Protein AF-A0A969HKG8-F1 (afdb_monomer)

Structure (mmCIF, N/CA/C/O backbone):
data_AF-A0A969HKG8-F1
#
_entry.id   AF-A0A969HKG8-F1
#
loop_
_atom_site.group_PDB
_atom_site.id
_atom_site.type_symbol
_atom_site.label_atom_id
_atom_site.label_alt_id
_atom_site.label_comp_id
_atom_site.label_asym_id
_atom_site.label_entity_id
_atom_site.label_seq_id
_atom_site.pdbx_PDB_ins_code
_atom_site.Cartn_x
_atom_site.Cartn_y
_atom_site.Cartn_z
_atom_site.occupancy
_atom_site.B_iso_or_equiv
_atom_site.auth_seq_id
_atom_site.auth_comp_id
_atom_site.auth_asym_id
_atom_site.auth_atom_id
_atom_site.pdbx_PDB_model_num
ATOM 1 N N . THR A 1 1 ? 25.830 -10.698 -2.661 1.00 59.75 1 THR A N 1
ATOM 2 C CA . THR A 1 1 ? 24.434 -10.418 -2.263 1.00 59.75 1 THR A CA 1
ATOM 3 C C . THR A 1 1 ? 23.959 -9.038 -2.717 1.00 59.75 1 THR A C 1
ATOM 5 O O . THR A 1 1 ? 22.857 -8.968 -3.231 1.00 59.75 1 THR A O 1
ATOM 8 N N . GLY A 1 2 ? 24.777 -7.972 -2.679 1.00 63.41 2 GLY A N 1
ATOM 9 C CA . GLY A 1 2 ? 24.371 -6.633 -3.165 1.00 63.41 2 GLY A CA 1
ATOM 10 C C . GLY A 1 2 ? 24.088 -6.492 -4.675 1.00 63.41 2 GLY A C 1
ATOM 11 O O . GLY A 1 2 ? 23.202 -5.740 -5.053 1.00 63.41 2 GLY A O 1
ATOM 12 N N . SER A 1 3 ? 24.770 -7.241 -5.553 1.00 77.75 3 SER A N 1
ATOM 13 C CA . SER A 1 3 ? 24.584 -7.105 -7.016 1.00 77.75 3 SER A CA 1
ATOM 14 C C . SER A 1 3 ? 23.225 -7.598 -7.528 1.00 77.75 3 SER A C 1
ATOM 16 O O . SER A 1 3 ? 22.723 -7.058 -8.505 1.00 77.75 3 SER A O 1
ATOM 18 N N . MET A 1 4 ? 22.645 -8.626 -6.899 1.00 79.81 4 MET A N 1
ATOM 19 C CA . MET A 1 4 ? 21.372 -9.218 -7.332 1.00 79.81 4 MET A CA 1
ATOM 20 C C . MET A 1 4 ? 20.185 -8.373 -6.864 1.00 79.81 4 MET A C 1
ATOM 22 O O . MET A 1 4 ? 19.323 -8.052 -7.670 1.00 79.81 4 MET A O 1
ATOM 26 N N . ALA A 1 5 ? 20.195 -7.937 -5.599 1.00 84.69 5 ALA A N 1
ATOM 27 C CA . ALA A 1 5 ? 19.186 -7.019 -5.071 1.00 84.69 5 ALA A CA 1
ATOM 28 C C . ALA A 1 5 ? 19.195 -5.673 -5.816 1.00 84.69 5 ALA A C 1
ATOM 30 O O . ALA A 1 5 ? 18.140 -5.163 -6.162 1.00 84.69 5 ALA A O 1
ATOM 31 N N . ASN A 1 6 ? 20.377 -5.137 -6.148 1.00 87.44 6 ASN A N 1
ATOM 32 C CA . ASN A 1 6 ? 20.474 -3.908 -6.939 1.00 87.44 6 ASN A CA 1
ATOM 33 C C . ASN A 1 6 ? 19.955 -4.079 -8.374 1.00 87.44 6 ASN A C 1
ATOM 35 O O . ASN A 1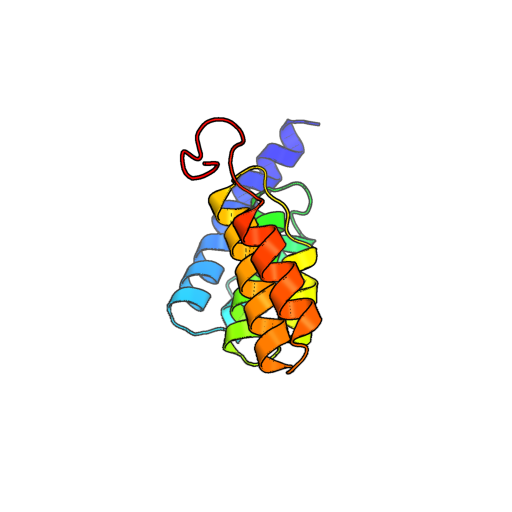 6 ? 19.405 -3.130 -8.927 1.00 87.44 6 ASN A O 1
ATOM 39 N N . ASN A 1 7 ? 20.129 -5.259 -8.985 1.00 92.19 7 ASN A N 1
ATOM 40 C CA . ASN A 1 7 ? 19.579 -5.502 -10.317 1.00 92.19 7 ASN A CA 1
ATOM 41 C C . ASN A 1 7 ? 18.051 -5.636 -10.280 1.00 92.19 7 ASN A C 1
ATOM 43 O O . ASN A 1 7 ? 17.383 -4.982 -11.074 1.00 92.19 7 ASN A O 1
ATOM 47 N N . GLN A 1 8 ? 17.515 -6.397 -9.316 1.00 94.56 8 GLN A N 1
ATOM 48 C CA . GLN A 1 8 ? 16.067 -6.482 -9.101 1.00 94.56 8 GLN A CA 1
ATOM 49 C C . GLN A 1 8 ? 15.463 -5.109 -8.809 1.00 94.56 8 GLN A C 1
ATOM 51 O O . GLN A 1 8 ? 14.435 -4.779 -9.374 1.00 94.56 8 GLN A O 1
ATOM 56 N N . GLU A 1 9 ? 16.107 -4.282 -7.982 1.00 95.81 9 GLU A N 1
ATOM 57 C CA . GLU A 1 9 ? 15.621 -2.930 -7.691 1.00 95.81 9 GLU A CA 1
ATOM 58 C C . GLU A 1 9 ? 15.473 -2.082 -8.953 1.00 95.81 9 GLU A C 1
ATOM 60 O O . GLU A 1 9 ? 14.446 -1.437 -9.140 1.00 95.81 9 GLU A O 1
ATOM 65 N N . ARG A 1 10 ? 16.485 -2.084 -9.826 1.00 95.38 10 ARG A N 1
ATOM 66 C CA . ARG A 1 10 ? 16.455 -1.302 -11.065 1.00 95.38 10 ARG A CA 1
ATOM 67 C C . ARG A 1 10 ? 15.337 -1.773 -11.996 1.00 95.38 10 ARG A C 1
ATOM 69 O O . ARG A 1 10 ? 14.559 -0.954 -12.470 1.00 95.38 10 ARG A O 1
ATOM 76 N N . GLU A 1 11 ? 15.255 -3.079 -12.238 1.00 96.19 11 GLU A N 1
ATOM 77 C CA . GLU A 1 11 ? 14.250 -3.668 -13.131 1.00 96.19 11 GLU A CA 1
ATOM 78 C C . GLU A 1 11 ? 12.830 -3.470 -12.584 1.00 96.19 11 GLU A C 1
ATOM 80 O O . GLU A 1 11 ? 11.940 -3.043 -13.316 1.00 96.19 11 GLU A O 1
ATOM 85 N N . ALA A 1 12 ? 12.636 -3.659 -11.279 1.00 96.94 12 ALA A N 1
ATOM 86 C CA . ALA A 1 12 ? 11.355 -3.442 -10.622 1.00 96.94 12 ALA A CA 1
ATOM 87 C C . ALA A 1 12 ? 10.908 -1.974 -10.670 1.00 96.94 12 ALA A C 1
ATOM 89 O O . ALA A 1 12 ? 9.730 -1.697 -10.877 1.00 96.94 12 ALA A O 1
ATOM 90 N N . GLN A 1 13 ? 11.827 -1.015 -10.505 1.00 95.31 13 GLN A N 1
ATOM 91 C CA . GLN A 1 13 ? 11.506 0.410 -10.637 1.00 95.31 13 GLN A CA 1
ATOM 92 C C . GLN A 1 13 ? 11.040 0.767 -12.055 1.00 95.31 13 GLN A C 1
ATOM 94 O O . GLN A 1 13 ? 10.085 1.530 -12.204 1.00 95.31 13 GLN A O 1
ATOM 99 N N . GLU A 1 14 ? 11.692 0.215 -13.083 1.00 95.88 14 GLU A N 1
ATOM 100 C CA . GLU A 1 14 ? 11.300 0.398 -14.487 1.00 95.88 14 GLU A CA 1
ATOM 101 C C . GLU A 1 14 ? 9.915 -0.223 -14.754 1.00 95.88 14 GLU A C 1
ATOM 103 O O . GLU A 1 14 ? 9.033 0.441 -15.305 1.00 95.88 14 GLU A O 1
ATOM 108 N N . ALA A 1 15 ? 9.691 -1.455 -14.285 1.00 96.75 15 ALA A N 1
ATOM 109 C CA . ALA A 1 15 ? 8.429 -2.185 -14.417 1.00 96.75 15 ALA A CA 1
ATOM 110 C C . ALA A 1 15 ? 7.253 -1.523 -13.676 1.00 96.75 15 ALA A C 1
ATOM 112 O O . ALA A 1 15 ? 6.111 -1.595 -14.122 1.00 96.75 15 ALA A O 1
ATOM 113 N N . MET A 1 16 ? 7.518 -0.839 -12.560 1.00 97.56 16 MET A N 1
ATOM 114 C CA . MET A 1 16 ? 6.487 -0.209 -11.730 1.00 97.56 16 MET A CA 1
ATOM 115 C C . MET A 1 16 ? 5.916 1.081 -12.329 1.00 97.56 16 MET A C 1
ATOM 117 O O . MET A 1 16 ? 4.815 1.494 -11.957 1.00 97.56 16 MET A O 1
ATOM 121 N N . PHE A 1 17 ? 6.616 1.726 -13.268 1.00 96.81 17 PHE A N 1
ATOM 122 C CA . PHE A 1 17 ? 6.170 2.997 -13.845 1.00 96.81 17 PHE A CA 1
ATOM 123 C C . PHE A 1 17 ? 4.799 2.899 -14.559 1.00 96.81 17 PHE A C 1
ATOM 125 O O . PHE A 1 17 ? 3.908 3.686 -14.217 1.00 96.81 17 PHE A O 1
ATOM 132 N N . PRO A 1 18 ? 4.557 1.934 -15.472 1.00 97.81 18 PRO A N 1
ATOM 133 C CA . PRO A 1 18 ? 3.232 1.711 -16.058 1.00 97.81 18 PRO A CA 1
ATOM 134 C C . PRO A 1 18 ? 2.140 1.406 -15.023 1.00 97.81 18 PRO A C 1
ATOM 136 O O . PRO A 1 18 ? 1.056 1.984 -15.095 1.00 97.81 18 PRO A O 1
ATOM 139 N N . ALA A 1 19 ? 2.424 0.561 -14.026 1.00 98.25 19 ALA A N 1
ATOM 140 C CA . ALA A 1 19 ? 1.454 0.198 -12.990 1.00 98.25 19 ALA A CA 1
ATOM 141 C C . ALA A 1 19 ? 1.014 1.417 -12.154 1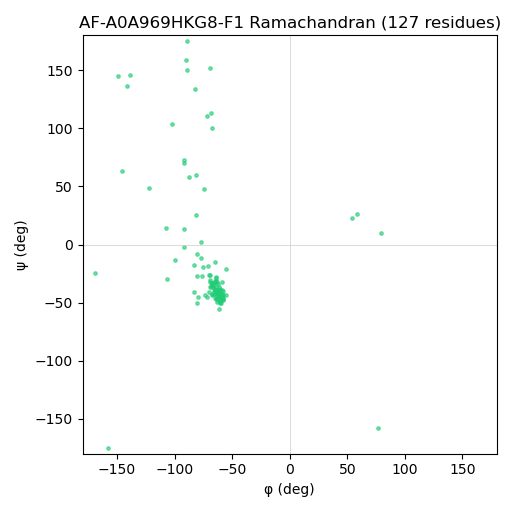.00 98.25 19 ALA A C 1
ATOM 143 O O . ALA A 1 19 ? -0.177 1.606 -11.884 1.00 98.25 19 ALA A O 1
ATOM 144 N N . VAL A 1 20 ? 1.951 2.310 -11.811 1.00 98.00 20 VAL A N 1
ATOM 145 C CA . VAL A 1 20 ? 1.640 3.585 -11.141 1.00 98.00 20 VAL A CA 1
ATOM 146 C C . VAL A 1 20 ? 0.797 4.492 -12.036 1.00 98.00 20 VAL A C 1
ATOM 148 O O . VAL A 1 20 ? -0.154 5.106 -11.549 1.00 98.00 20 VAL A O 1
ATOM 151 N N . TYR A 1 21 ? 1.085 4.554 -13.338 1.00 98.00 21 TYR A N 1
ATOM 152 C CA . TYR A 1 21 ? 0.271 5.320 -14.284 1.00 98.00 21 TYR A CA 1
ATOM 153 C C . TYR A 1 21 ? -1.162 4.770 -14.392 1.00 98.00 21 TYR A C 1
ATOM 155 O O . TYR A 1 21 ? -2.130 5.538 -14.370 1.00 98.00 21 TYR A O 1
ATOM 163 N N . TYR A 1 22 ? -1.329 3.445 -14.431 1.00 98.44 22 TYR A N 1
ATOM 164 C CA . TYR A 1 22 ? -2.650 2.816 -14.381 1.00 98.44 22 TYR A CA 1
ATOM 165 C C . TYR A 1 22 ? -3.399 3.158 -13.096 1.00 98.44 22 TYR A C 1
ATOM 167 O O . TYR A 1 22 ? -4.574 3.514 -13.153 1.00 98.44 22 TYR A O 1
ATOM 175 N N . LEU A 1 23 ? -2.723 3.142 -11.946 1.00 98.12 23 LEU A N 1
ATOM 176 C CA . LEU A 1 23 ? -3.340 3.520 -10.676 1.00 98.12 23 LEU A CA 1
ATOM 177 C C . LEU A 1 23 ? -3.801 4.986 -10.673 1.00 98.12 23 LEU A C 1
ATOM 179 O O . LEU A 1 23 ? -4.892 5.290 -10.197 1.00 98.12 23 LEU A O 1
ATOM 183 N N . GLN A 1 24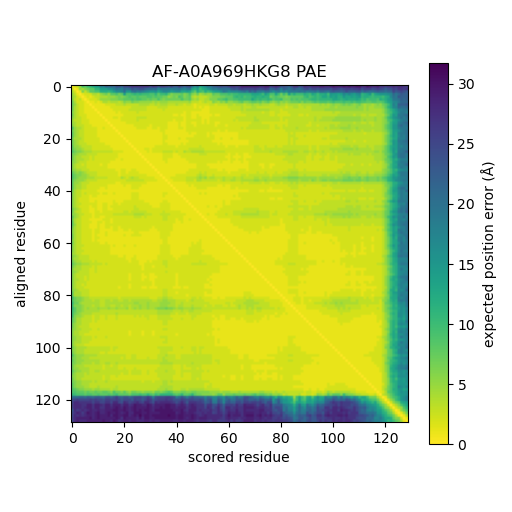 ? -2.979 5.893 -11.206 1.00 96.94 24 GLN A N 1
ATOM 184 C CA . GLN A 1 24 ? -3.273 7.330 -11.270 1.00 96.94 24 GLN A CA 1
ATOM 185 C C . GLN A 1 24 ? -4.392 7.680 -12.258 1.00 96.94 24 GLN A C 1
ATOM 187 O O . GLN A 1 24 ? -5.067 8.689 -12.076 1.00 96.94 24 GLN A O 1
ATOM 192 N N . SER A 1 25 ? -4.594 6.854 -13.284 1.00 97.50 25 SER A N 1
ATOM 193 C CA . SER A 1 25 ? -5.677 6.987 -14.267 1.00 97.50 25 SER A CA 1
ATOM 194 C C . SER A 1 25 ? -6.941 6.203 -13.886 1.00 97.50 25 SER A C 1
ATOM 196 O O . SER A 1 25 ? -7.810 6.000 -14.731 1.00 97.50 25 SER A O 1
ATOM 198 N N . ASP A 1 26 ? -7.034 5.736 -12.633 1.00 96.25 26 ASP A N 1
ATOM 199 C CA . ASP A 1 26 ? -8.106 4.879 -12.104 1.00 96.25 26 ASP A CA 1
ATOM 200 C C . ASP A 1 26 ? -8.340 3.582 -12.919 1.00 96.25 26 ASP A C 1
ATOM 202 O O . ASP A 1 26 ? -9.376 2.925 -12.810 1.00 96.25 26 ASP A O 1
ATOM 206 N N . SER A 1 27 ? -7.335 3.130 -13.675 1.00 98.19 27 SER A N 1
ATOM 207 C CA . SER A 1 27 ? -7.303 1.816 -14.332 1.00 98.19 27 SER A CA 1
ATOM 208 C C . SER A 1 27 ? -6.875 0.730 -13.339 1.00 98.19 27 SER A C 1
ATOM 210 O O . SER A 1 27 ? -5.860 0.057 -13.512 1.00 98.19 27 SER A O 1
ATOM 212 N N . LEU A 1 28 ? -7.646 0.574 -12.260 1.00 97.94 28 LEU A N 1
ATOM 213 C CA . LEU A 1 28 ? -7.229 -0.150 -11.051 1.00 97.94 28 LEU A CA 1
ATOM 214 C C . LEU A 1 28 ? -6.906 -1.628 -11.299 1.00 97.94 28 LEU A C 1
ATOM 216 O O . LEU A 1 28 ? -5.941 -2.135 -10.738 1.00 97.94 28 LEU A O 1
ATOM 220 N N . GLN A 1 29 ? -7.675 -2.310 -12.152 1.00 97.44 29 GLN A N 1
ATOM 221 C CA . GLN A 1 29 ? -7.412 -3.714 -12.474 1.00 97.44 29 GLN A CA 1
ATOM 222 C C . GLN A 1 29 ? -6.088 -3.879 -13.229 1.00 97.44 29 GLN A C 1
ATOM 224 O O . GLN A 1 29 ? -5.306 -4.752 -12.878 1.00 97.44 29 GLN A O 1
ATOM 229 N N . ARG A 1 30 ? -5.793 -3.000 -14.198 1.00 98.00 30 ARG A N 1
ATOM 230 C CA . ARG A 1 30 ? -4.505 -3.011 -14.917 1.00 98.00 30 ARG A CA 1
ATOM 231 C C . ARG A 1 30 ? -3.346 -2.623 -14.009 1.00 98.00 30 ARG A C 1
ATOM 233 O O . ARG A 1 30 ? -2.252 -3.137 -14.164 1.00 98.00 30 ARG A O 1
ATOM 240 N N . ALA A 1 31 ? -3.575 -1.740 -13.040 1.00 98.62 31 ALA A N 1
ATOM 241 C CA . ALA A 1 31 ? -2.552 -1.402 -12.057 1.00 98.62 31 ALA A CA 1
ATOM 242 C C . ALA A 1 31 ? -2.144 -2.627 -11.222 1.00 98.62 31 ALA A C 1
ATOM 244 O O . ALA A 1 31 ? -0.963 -2.824 -10.953 1.00 98.62 31 ALA A O 1
ATOM 245 N N . VAL A 1 32 ? -3.116 -3.451 -10.822 1.00 98.44 32 VAL A N 1
ATOM 246 C CA . VAL A 1 32 ? -2.885 -4.634 -9.980 1.00 98.44 32 VAL A CA 1
ATOM 247 C C . VAL A 1 32 ? -2.373 -5.826 -10.790 1.00 98.44 32 VAL A C 1
ATOM 249 O O . VAL A 1 32 ? -1.358 -6.408 -10.415 1.00 98.44 32 VAL A O 1
ATOM 252 N N . GLU A 1 33 ? -3.044 -6.158 -11.894 1.00 98.06 33 GLU A N 1
ATOM 253 C CA . GLU A 1 33 ? -2.808 -7.389 -12.668 1.00 98.06 33 GLU A CA 1
ATOM 254 C C . GLU A 1 33 ? -1.939 -7.183 -13.915 1.00 98.06 33 GLU A C 1
ATOM 256 O O . GLU A 1 33 ? -1.475 -8.153 -14.500 1.00 98.06 33 GLU A O 1
ATOM 261 N N . GLY A 1 34 ? -1.718 -5.939 -14.340 1.00 97.75 34 GLY A N 1
ATOM 262 C CA . GLY A 1 34 ? -1.008 -5.641 -15.580 1.00 97.75 34 GLY A CA 1
ATOM 263 C C . GLY A 1 34 ? -1.862 -5.859 -16.826 1.00 97.75 34 GLY A C 1
ATOM 264 O O . GLY A 1 34 ? -3.097 -5.807 -16.798 1.00 97.75 34 GLY A O 1
ATOM 265 N N . ASP A 1 35 ? -1.176 -6.050 -17.945 1.00 96.94 35 ASP A N 1
ATOM 266 C CA . ASP A 1 35 ? -1.717 -6.442 -19.242 1.00 96.94 35 ASP A CA 1
ATOM 267 C C . ASP A 1 35 ? -0.621 -7.088 -20.106 1.00 96.94 35 ASP A C 1
ATOM 269 O O . ASP A 1 35 ? 0.513 -7.242 -19.667 1.00 96.94 35 ASP A O 1
ATOM 273 N N . ASP A 1 36 ? -0.943 -7.413 -21.360 1.00 95.81 36 ASP A N 1
ATOM 274 C CA . ASP A 1 36 ? -0.027 -8.073 -22.301 1.00 95.81 36 ASP A CA 1
ATOM 275 C C . ASP A 1 36 ? 1.317 -7.346 -22.524 1.00 95.81 36 ASP A C 1
ATOM 277 O O . ASP A 1 36 ? 2.267 -7.958 -23.010 1.00 95.81 36 ASP A O 1
ATOM 281 N N . ASN A 1 37 ? 1.405 -6.043 -22.231 1.00 95.94 37 ASN A N 1
ATOM 282 C CA . ASN A 1 37 ? 2.600 -5.229 -22.475 1.00 95.94 37 ASN A CA 1
ATOM 283 C C . ASN A 1 37 ? 3.371 -4.884 -21.201 1.00 95.94 37 ASN A C 1
ATOM 285 O O . ASN A 1 37 ? 4.578 -4.647 -21.282 1.00 95.94 37 ASN A O 1
ATOM 289 N N . TYR A 1 38 ? 2.687 -4.781 -20.059 1.00 97.12 38 TYR A N 1
ATOM 290 C CA . TYR A 1 38 ? 3.275 -4.270 -18.824 1.00 97.12 38 TYR A CA 1
ATOM 291 C C . TYR A 1 38 ? 2.782 -5.040 -17.595 1.00 97.12 38 TYR A C 1
ATOM 293 O O . TYR A 1 38 ? 1.572 -5.247 -17.466 1.00 97.12 38 TYR A O 1
ATOM 301 N N . PRO A 1 39 ? 3.685 -5.382 -16.659 1.00 97.94 39 PRO A N 1
ATOM 302 C CA . PRO A 1 39 ? 3.312 -6.075 -15.436 1.00 97.94 39 PRO A CA 1
ATOM 303 C C . PRO A 1 39 ? 2.509 -5.163 -14.502 1.00 97.94 39 PRO A C 1
ATOM 305 O O . PRO A 1 39 ? 2.674 -3.937 -14.480 1.00 97.94 39 PRO A O 1
ATOM 308 N N . GLY A 1 40 ? 1.648 -5.782 -13.700 1.00 98.44 40 GLY A N 1
ATOM 309 C CA . GLY A 1 40 ? 0.964 -5.130 -12.587 1.00 98.44 40 GLY A CA 1
ATOM 310 C C . GLY A 1 40 ? 1.760 -5.216 -11.289 1.00 98.44 40 GLY A C 1
ATOM 311 O O . GLY A 1 40 ? 2.786 -5.891 -11.199 1.00 98.44 40 GLY A O 1
ATOM 312 N N . PHE A 1 41 ? 1.263 -4.565 -10.239 1.00 98.69 41 PHE A N 1
ATOM 313 C CA . PHE A 1 41 ? 1.886 -4.619 -8.915 1.00 98.69 41 PHE A CA 1
ATOM 314 C C . PHE A 1 41 ? 2.000 -6.043 -8.345 1.00 98.69 41 PHE A C 1
ATOM 316 O O . PHE A 1 41 ? 2.962 -6.314 -7.625 1.00 98.69 41 PHE A O 1
ATOM 323 N N . ASN A 1 42 ? 1.064 -6.952 -8.656 1.00 97.75 42 ASN A N 1
ATOM 324 C CA . ASN A 1 42 ? 1.152 -8.346 -8.207 1.00 97.75 42 ASN A CA 1
ATOM 325 C C . ASN A 1 42 ? 2.415 -9.017 -8.770 1.00 97.75 42 ASN A C 1
ATOM 327 O O . ASN A 1 42 ? 3.263 -9.456 -7.995 1.00 97.75 42 ASN A O 1
ATOM 331 N N . GLU A 1 43 ? 2.579 -8.995 -10.093 1.00 98.25 43 GLU A N 1
ATOM 332 C CA . GLU A 1 43 ? 3.729 -9.582 -10.792 1.00 98.25 43 GLU A CA 1
ATOM 333 C C . GLU A 1 43 ? 5.050 -8.939 -10.345 1.00 98.25 43 GLU A C 1
ATOM 335 O O . GLU A 1 43 ? 5.986 -9.642 -9.979 1.00 98.25 43 GLU A O 1
ATOM 340 N N . ILE A 1 44 ? 5.104 -7.605 -10.225 1.00 98.38 44 ILE A N 1
ATOM 341 C CA . ILE A 1 44 ? 6.305 -6.898 -9.738 1.00 98.38 44 ILE A CA 1
ATOM 342 C C . ILE A 1 44 ? 6.701 -7.366 -8.330 1.00 98.38 44 ILE A C 1
ATOM 344 O O . ILE A 1 44 ? 7.890 -7.500 -8.028 1.00 98.38 44 ILE A O 1
ATOM 348 N N . SER A 1 45 ? 5.725 -7.603 -7.448 1.00 97.56 45 SER A N 1
ATOM 349 C CA . SER A 1 45 ? 6.009 -8.074 -6.090 1.00 97.56 45 SER A CA 1
ATOM 350 C C . SER A 1 45 ? 6.538 -9.513 -6.046 1.00 97.56 45 SER A C 1
ATOM 352 O O . SER A 1 45 ? 7.339 -9.836 -5.167 1.00 97.56 45 SER A O 1
ATOM 354 N N . GLU A 1 46 ? 6.130 -10.351 -7.002 1.00 96.62 46 GLU A N 1
ATOM 355 C CA . GLU A 1 46 ? 6.518 -11.761 -7.106 1.00 96.62 46 GLU A CA 1
ATOM 356 C C . GLU A 1 46 ? 7.877 -11.945 -7.797 1.00 96.62 46 GLU A C 1
ATOM 358 O O . GLU A 1 46 ? 8.707 -12.723 -7.319 1.00 96.62 46 GLU A O 1
ATOM 363 N N . ASP A 1 47 ? 8.139 -11.187 -8.862 1.00 96.88 47 ASP A N 1
ATOM 364 C CA . ASP A 1 47 ? 9.342 -11.326 -9.692 1.00 96.88 47 ASP A CA 1
ATOM 365 C C . ASP A 1 47 ? 10.576 -10.640 -9.093 1.00 96.88 47 ASP A C 1
ATOM 367 O O . ASP A 1 47 ? 11.717 -11.072 -9.304 1.00 96.88 47 ASP A O 1
ATOM 371 N N . TYR A 1 48 ? 10.368 -9.592 -8.290 1.00 96.25 48 TYR A N 1
ATOM 372 C CA . TYR A 1 48 ? 11.449 -8.789 -7.716 1.00 96.25 48 TYR A CA 1
ATOM 373 C C . TYR A 1 48 ? 11.429 -8.735 -6.181 1.00 96.25 48 TYR A C 1
ATOM 375 O O . TYR A 1 48 ? 11.571 -7.647 -5.613 1.00 96.25 48 TYR A O 1
ATOM 383 N N . PRO A 1 49 ? 11.310 -9.867 -5.461 1.00 95.69 49 PRO A N 1
ATOM 384 C CA . PRO A 1 49 ? 10.981 -9.893 -4.032 1.00 95.69 49 PRO A CA 1
ATOM 385 C C . PRO A 1 49 ? 12.045 -9.257 -3.124 1.00 95.69 49 PRO A C 1
ATOM 387 O O . PRO A 1 49 ? 11.783 -8.986 -1.955 1.00 95.69 49 PRO A O 1
ATOM 390 N N . LEU A 1 50 ? 13.263 -9.022 -3.627 1.00 93.94 50 LEU A N 1
ATOM 391 C CA . LEU A 1 50 ? 14.340 -8.364 -2.877 1.00 93.94 50 LEU A CA 1
ATOM 392 C C . LEU A 1 50 ? 14.376 -6.842 -3.087 1.00 93.94 50 LEU A C 1
ATOM 394 O O . LEU A 1 50 ? 15.236 -6.170 -2.512 1.00 93.94 50 LEU A O 1
ATOM 398 N N . SER A 1 51 ? 13.490 -6.304 -3.926 1.00 96.00 51 SER A N 1
ATOM 399 C CA . SER A 1 51 ? 13.421 -4.882 -4.251 1.00 96.00 51 SER A CA 1
ATOM 400 C C . SER A 1 51 ? 12.507 -4.112 -3.294 1.00 96.00 51 SER A C 1
ATOM 402 O O . SER A 1 51 ? 11.500 -4.606 -2.784 1.00 96.00 51 SER A O 1
ATOM 404 N N . LYS A 1 52 ? 12.825 -2.838 -3.082 1.00 94.94 52 LYS A N 1
ATOM 405 C CA . LYS A 1 52 ? 11.941 -1.871 -2.427 1.00 94.94 52 LYS A CA 1
ATOM 406 C C . LYS A 1 52 ? 10.684 -1.625 -3.256 1.00 94.94 52 LYS A C 1
ATOM 408 O O . LYS A 1 52 ? 9.636 -1.360 -2.675 1.00 94.94 52 LYS A O 1
ATOM 413 N N . ALA A 1 53 ? 10.782 -1.716 -4.581 1.00 95.94 53 ALA A N 1
ATOM 414 C CA . ALA A 1 53 ? 9.643 -1.599 -5.488 1.00 95.94 53 ALA A CA 1
ATOM 415 C C . ALA A 1 53 ? 8.632 -2.748 -5.313 1.00 95.94 53 ALA A C 1
ATOM 417 O O . ALA A 1 53 ? 7.431 -2.487 -5.291 1.00 95.94 53 ALA A O 1
ATOM 418 N N . ALA A 1 54 ? 9.081 -3.986 -5.085 1.00 95.94 54 ALA A N 1
ATOM 419 C CA . ALA A 1 54 ? 8.199 -5.102 -4.736 1.00 95.94 54 ALA A CA 1
ATOM 420 C C . ALA A 1 54 ? 7.457 -4.847 -3.420 1.00 95.94 54 ALA A C 1
ATOM 422 O O . ALA A 1 54 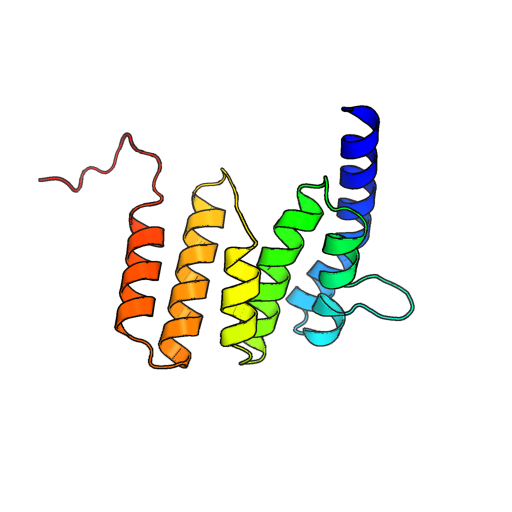? 6.234 -4.951 -3.370 1.00 95.94 54 ALA A O 1
ATOM 423 N N . ASN A 1 55 ? 8.165 -4.396 -2.380 1.00 97.38 55 ASN A N 1
ATOM 424 C CA . ASN A 1 55 ? 7.517 -3.990 -1.133 1.00 97.38 55 ASN A CA 1
ATOM 425 C C . ASN A 1 55 ? 6.504 -2.849 -1.366 1.00 97.38 55 ASN A C 1
ATOM 427 O O . ASN A 1 55 ? 5.365 -2.930 -0.918 1.00 97.38 55 ASN A O 1
ATOM 431 N N . LEU A 1 56 ? 6.862 -1.811 -2.130 1.00 97.31 56 LEU A N 1
ATOM 432 C CA . LEU A 1 56 ? 5.948 -0.709 -2.454 1.00 97.31 56 LEU A CA 1
ATOM 433 C C . LEU A 1 56 ? 4.738 -1.162 -3.294 1.00 97.31 56 LEU A C 1
ATOM 435 O O . LEU A 1 56 ? 3.655 -0.586 -3.182 1.00 97.31 56 LEU A O 1
ATOM 439 N N . SER A 1 57 ? 4.887 -2.223 -4.083 1.00 98.38 57 SER A N 1
ATOM 440 C CA . SER A 1 57 ? 3.793 -2.820 -4.850 1.00 98.38 57 SER A CA 1
ATOM 441 C C . SER A 1 57 ? 2.698 -3.381 -3.938 1.00 98.38 57 SER A C 1
ATOM 443 O O . SER A 1 57 ? 1.520 -3.257 -4.272 1.00 98.38 57 SER A O 1
ATOM 445 N N . HIS A 1 58 ? 3.025 -3.879 -2.738 1.00 98.56 58 HIS A N 1
ATOM 446 C CA . HIS A 1 58 ? 2.014 -4.240 -1.732 1.00 98.56 58 HIS A CA 1
ATOM 447 C C . HIS A 1 58 ? 1.180 -3.030 -1.292 1.00 98.56 58 HIS A C 1
ATOM 449 O O . HIS A 1 58 ? -0.052 -3.098 -1.281 1.00 98.56 58 HIS A O 1
ATOM 455 N N . PHE A 1 59 ? 1.828 -1.888 -1.028 1.00 98.62 59 PHE A N 1
ATOM 456 C CA . PHE A 1 59 ? 1.132 -0.646 -0.682 1.00 98.62 59 PHE A CA 1
ATOM 457 C C . PHE A 1 59 ? 0.183 -0.200 -1.800 1.00 98.62 59 PHE A C 1
ATOM 459 O O . PHE A 1 59 ? -0.995 0.064 -1.550 1.00 98.62 59 PHE A O 1
ATOM 466 N N . TYR A 1 60 ? 0.667 -0.143 -3.044 1.00 98.56 60 TYR A N 1
ATOM 467 C CA . TYR A 1 60 ? -0.157 0.298 -4.169 1.00 98.56 60 TYR A CA 1
ATOM 468 C C . TYR A 1 60 ? -1.279 -0.681 -4.518 1.00 98.56 60 TYR A C 1
ATOM 470 O O . TYR A 1 60 ? -2.386 -0.236 -4.824 1.00 98.56 60 TYR A O 1
ATOM 478 N N . THR A 1 61 ? -1.043 -1.988 -4.401 1.00 98.75 61 THR A N 1
ATOM 479 C CA . THR A 1 61 ? -2.096 -3.005 -4.544 1.00 98.75 61 THR A CA 1
ATOM 480 C C . THR A 1 61 ? -3.177 -2.808 -3.484 1.00 98.75 61 THR A C 1
ATOM 482 O O . THR A 1 61 ? -4.367 -2.814 -3.795 1.00 98.75 61 THR A O 1
ATOM 485 N N . GLY A 1 62 ? -2.774 -2.544 -2.239 1.00 98.69 62 GLY A N 1
ATOM 486 C CA . GLY A 1 62 ? -3.686 -2.211 -1.151 1.00 98.69 62 GLY A CA 1
ATOM 487 C C . GLY A 1 62 ? -4.543 -0.974 -1.435 1.00 98.69 62 GLY A C 1
ATOM 488 O O . GLY A 1 62 ? -5.763 -1.011 -1.281 1.00 98.69 62 GLY A O 1
ATOM 489 N N . VAL A 1 63 ? -3.928 0.105 -1.932 1.00 98.69 63 VAL A N 1
ATOM 490 C CA . VAL A 1 63 ? -4.636 1.325 -2.368 1.00 98.69 63 VAL A CA 1
ATOM 491 C C . VAL A 1 63 ? -5.618 1.031 -3.504 1.00 98.69 63 VAL A C 1
ATOM 493 O O . VAL A 1 63 ? -6.747 1.527 -3.487 1.00 98.69 63 VAL A O 1
ATOM 496 N N . ALA A 1 64 ? -5.208 0.234 -4.492 1.00 98.75 64 ALA A N 1
ATOM 497 C CA . ALA A 1 64 ? -6.056 -0.142 -5.615 1.00 98.75 64 ALA A CA 1
ATOM 498 C C . ALA A 1 64 ? -7.279 -0.940 -5.146 1.00 98.75 64 ALA A C 1
ATOM 500 O O . ALA A 1 64 ? -8.397 -0.613 -5.537 1.00 98.75 64 ALA A O 1
ATOM 501 N N . TYR A 1 65 ? -7.093 -1.925 -4.263 1.00 98.75 65 TYR A N 1
ATOM 502 C CA . TYR A 1 65 ? -8.201 -2.685 -3.685 1.00 98.75 65 TYR A CA 1
ATOM 503 C C . TYR A 1 65 ? -9.136 -1.816 -2.849 1.00 98.75 65 TYR A C 1
ATOM 505 O O . TYR A 1 65 ? -10.352 -1.958 -2.961 1.00 98.75 65 TYR A O 1
ATOM 513 N N . LEU A 1 66 ? -8.608 -0.861 -2.081 1.00 98.56 66 LEU A N 1
ATOM 514 C CA . LEU A 1 66 ? -9.438 0.071 -1.317 1.00 98.56 66 LEU A CA 1
ATOM 515 C C . LEU A 1 66 ? -10.339 0.898 -2.246 1.00 98.56 66 LEU A C 1
ATOM 517 O O . LEU A 1 66 ? -11.542 0.992 -2.016 1.00 98.56 66 LEU A O 1
ATOM 521 N N . LYS A 1 67 ? -9.782 1.416 -3.348 1.00 98.19 67 LYS A N 1
ATOM 522 C CA . LYS A 1 67 ? -10.541 2.132 -4.387 1.00 98.19 67 LYS A CA 1
ATOM 523 C C . LYS A 1 67 ? -11.569 1.248 -5.111 1.00 98.19 67 LYS A C 1
ATOM 525 O O . LYS A 1 67 ? -12.581 1.767 -5.569 1.00 98.19 67 LYS A O 1
ATOM 530 N N . GLN A 1 68 ? -11.331 -0.062 -5.212 1.00 98.00 68 GLN A N 1
ATOM 531 C CA . GLN A 1 68 ? -12.271 -1.034 -5.792 1.00 98.00 68 GLN A CA 1
ATOM 532 C C . GLN A 1 68 ? -13.388 -1.462 -4.820 1.00 98.00 68 GLN A C 1
ATOM 534 O O . GLN A 1 68 ? -14.308 -2.165 -5.230 1.00 98.00 68 GLN A O 1
ATOM 539 N N . GLY A 1 69 ? -13.322 -1.071 -3.541 1.00 98.19 69 GLY A N 1
ATOM 540 C CA . GLY A 1 69 ? -14.237 -1.558 -2.500 1.00 98.19 69 GLY A CA 1
ATOM 541 C C . GLY A 1 69 ? -13.881 -2.950 -1.958 1.00 98.19 69 GLY A C 1
ATOM 542 O O . GLY A 1 69 ? -14.643 -3.558 -1.210 1.00 98.19 69 GLY A O 1
ATOM 543 N N . GLU A 1 70 ? -12.707 -3.468 -2.310 1.00 98.62 70 GLU A N 1
ATOM 544 C CA . GLU A 1 70 ? -12.192 -4.781 -1.916 1.00 98.62 70 GLU A CA 1
ATOM 545 C C . GLU A 1 70 ? -11.449 -4.681 -0.573 1.00 98.62 70 GLU A C 1
ATOM 547 O O . GLU A 1 70 ? -10.256 -4.967 -0.452 1.00 98.62 70 GLU A O 1
ATOM 552 N N . TYR A 1 71 ? -12.153 -4.219 0.462 1.00 98.75 71 TY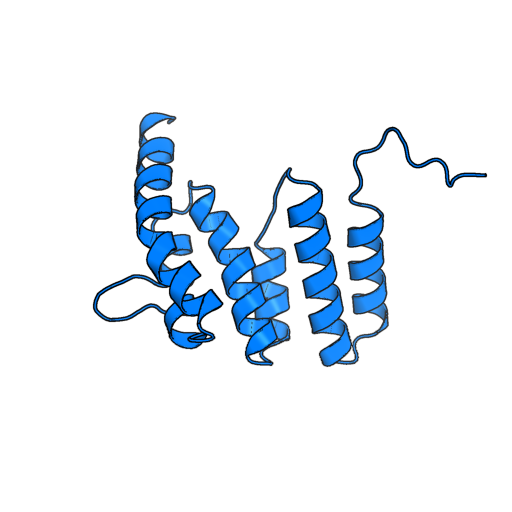R A N 1
ATOM 553 C CA . TYR A 1 71 ? -11.541 -3.745 1.708 1.00 98.75 71 TYR A CA 1
ATOM 554 C C . TYR A 1 71 ? -10.715 -4.801 2.449 1.00 98.75 71 TYR A C 1
ATOM 556 O O . TYR A 1 71 ? -9.655 -4.486 2.985 1.00 98.75 71 TYR A O 1
ATOM 564 N N . GLN A 1 72 ? -11.153 -6.065 2.468 1.00 98.69 72 GLN A N 1
ATOM 565 C CA . GLN A 1 72 ? -10.378 -7.120 3.129 1.00 98.69 72 GLN A CA 1
ATOM 566 C C . GLN A 1 72 ? -9.058 -7.385 2.389 1.00 98.69 72 GLN A C 1
ATOM 568 O O . GLN A 1 72 ? -8.012 -7.439 3.030 1.00 98.69 72 GLN A O 1
ATOM 573 N N . LYS A 1 73 ? -9.081 -7.437 1.049 1.00 98.62 73 LYS A N 1
ATOM 574 C CA . LYS A 1 73 ? -7.860 -7.580 0.239 1.00 98.62 73 LYS A CA 1
ATOM 575 C C . LYS A 1 73 ? -6.936 -6.372 0.403 1.00 98.62 73 LYS A C 1
ATOM 577 O O . LYS A 1 73 ? -5.718 -6.534 0.436 1.00 98.62 73 LYS A O 1
ATOM 582 N N . ALA A 1 74 ? -7.507 -5.172 0.536 1.00 98.81 74 ALA A N 1
ATOM 583 C CA . ALA A 1 74 ? -6.750 -3.957 0.812 1.00 98.81 74 ALA A CA 1
ATOM 584 C C . ALA A 1 74 ? -5.986 -4.060 2.138 1.00 98.81 74 ALA A C 1
ATOM 586 O O . ALA A 1 74 ? -4.786 -3.802 2.167 1.00 98.81 74 ALA A O 1
ATOM 587 N N . ILE A 1 75 ? -6.657 -4.492 3.212 1.00 98.88 75 ILE A N 1
ATOM 588 C CA . ILE A 1 75 ? -6.038 -4.698 4.530 1.00 98.88 75 ILE A CA 1
ATOM 589 C C . ILE A 1 75 ? -4.894 -5.705 4.441 1.00 98.88 75 ILE A C 1
ATOM 591 O O . ILE A 1 75 ? -3.820 -5.440 4.976 1.00 98.88 75 ILE A O 1
ATOM 595 N N . ASP A 1 76 ? -5.121 -6.838 3.779 1.00 98.50 76 ASP A N 1
ATOM 596 C CA . ASP A 1 76 ? -4.127 -7.907 3.687 1.00 98.50 76 ASP A CA 1
ATOM 597 C C . ASP A 1 76 ? -2.863 -7.400 2.973 1.00 98.50 76 ASP A C 1
ATOM 599 O O . ASP A 1 76 ? -1.768 -7.477 3.524 1.00 98.50 76 ASP A O 1
ATOM 603 N N . LYS A 1 77 ? -3.018 -6.735 1.820 1.00 98.50 77 LYS A N 1
ATOM 604 C CA . LYS A 1 77 ? -1.881 -6.170 1.076 1.00 98.50 77 LYS A CA 1
ATOM 605 C C . LYS A 1 77 ? -1.195 -5.005 1.789 1.00 98.50 77 LYS A C 1
ATOM 607 O O . LYS A 1 77 ? 0.024 -4.894 1.736 1.00 98.50 77 LYS A O 1
ATOM 612 N N . LEU A 1 78 ? -1.935 -4.143 2.485 1.00 98.69 78 LEU A N 1
ATOM 613 C CA . LEU A 1 78 ? -1.329 -3.052 3.258 1.00 98.69 78 LEU A CA 1
ATOM 614 C C . LEU A 1 78 ? -0.550 -3.561 4.480 1.00 98.69 78 LEU A C 1
ATOM 616 O O . LEU A 1 78 ? 0.378 -2.884 4.910 1.00 98.69 78 LEU A O 1
ATOM 620 N N . LYS A 1 79 ? -0.898 -4.733 5.032 1.00 98.00 79 LYS A N 1
ATOM 621 C CA . LYS A 1 79 ? -0.138 -5.381 6.117 1.00 98.00 79 LYS A CA 1
ATOM 622 C C . LYS A 1 79 ? 1.149 -6.050 5.638 1.00 98.00 79 LYS A C 1
ATOM 624 O O . LYS A 1 79 ? 2.088 -6.139 6.423 1.00 98.00 79 LYS A O 1
ATOM 629 N N . ASP A 1 80 ? 1.198 -6.482 4.380 1.00 97.56 80 ASP A N 1
ATOM 630 C CA . ASP A 1 80 ? 2.423 -7.004 3.759 1.00 97.56 80 ASP A CA 1
ATOM 631 C C . ASP A 1 80 ? 3.454 -5.890 3.489 1.00 97.56 80 ASP A C 1
ATOM 633 O O . ASP A 1 80 ? 4.644 -6.155 3.326 1.00 97.56 80 ASP A O 1
ATOM 637 N N . PHE A 1 81 ? 3.017 -4.627 3.464 1.00 97.94 81 PHE A N 1
ATOM 638 C CA . PHE A 1 81 ? 3.892 -3.473 3.298 1.00 97.94 81 PHE A CA 1
ATOM 639 C C . PHE A 1 81 ? 4.547 -3.040 4.616 1.00 97.94 81 PHE A C 1
ATOM 641 O O . PHE A 1 81 ? 3.878 -2.830 5.630 1.00 97.94 81 PHE A O 1
ATOM 648 N N . SER A 1 82 ? 5.858 -2.785 4.569 1.00 95.38 82 SER A N 1
ATOM 649 C CA . SER A 1 82 ? 6.568 -2.103 5.655 1.00 95.38 82 SER A CA 1
ATOM 650 C C . SER A 1 82 ? 7.584 -1.080 5.146 1.00 95.38 82 SER A C 1
ATOM 652 O O . SER A 1 82 ? 8.214 -1.266 4.106 1.00 95.38 82 SER A O 1
ATOM 654 N N . SER A 1 83 ? 7.772 0.026 5.864 1.00 92.00 83 SER A N 1
ATOM 655 C CA . SER A 1 83 ? 8.753 1.052 5.509 1.00 92.00 83 SER A CA 1
ATOM 656 C C . SER A 1 83 ? 9.319 1.752 6.736 1.00 92.00 83 SER A C 1
ATOM 658 O O . SER A 1 83 ? 8.612 2.012 7.703 1.00 92.00 83 SER A O 1
ATOM 660 N N . SER A 1 84 ? 10.600 2.118 6.668 1.00 90.12 84 SER A N 1
ATOM 661 C CA . SER A 1 84 ? 11.219 3.037 7.629 1.00 90.12 84 SER A CA 1
ATOM 662 C C . SER A 1 84 ? 10.844 4.502 7.373 1.00 90.12 84 SER A C 1
ATOM 664 O O . SER A 1 84 ? 11.163 5.365 8.188 1.00 90.12 84 SER A O 1
ATOM 666 N N . ASP A 1 85 ? 10.223 4.806 6.227 1.00 90.62 85 ASP A N 1
ATOM 667 C CA . ASP A 1 85 ? 9.634 6.118 5.974 1.00 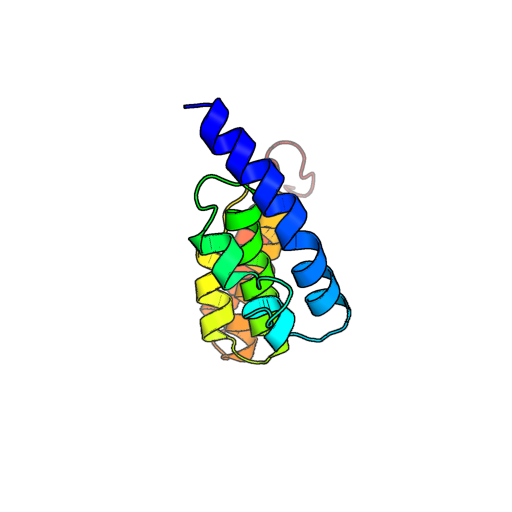90.62 85 ASP A CA 1
ATOM 668 C C . ASP A 1 85 ? 8.368 6.271 6.818 1.00 90.62 85 ASP A C 1
ATOM 670 O O . ASP A 1 85 ? 7.343 5.624 6.583 1.00 90.62 85 ASP A O 1
ATOM 674 N N . LEU A 1 86 ? 8.466 7.153 7.805 1.00 90.62 86 LEU A N 1
ATOM 675 C CA . LEU A 1 86 ? 7.436 7.377 8.809 1.00 90.62 86 LEU A CA 1
ATOM 676 C C . LEU A 1 86 ? 6.123 7.860 8.194 1.00 90.62 86 LEU A C 1
ATOM 678 O O . LEU A 1 86 ? 5.053 7.457 8.641 1.00 90.62 86 LEU A O 1
ATOM 682 N N . LEU A 1 87 ? 6.185 8.682 7.144 1.00 91.25 87 LEU A N 1
ATOM 683 C CA . LEU A 1 87 ? 4.989 9.220 6.503 1.00 91.25 87 LEU A CA 1
ATOM 684 C C . LEU A 1 87 ? 4.282 8.148 5.676 1.00 91.25 87 LEU A C 1
ATOM 686 O O . LEU A 1 87 ? 3.057 8.035 5.741 1.00 91.25 87 LEU A O 1
ATOM 690 N N . ILE A 1 88 ? 5.034 7.352 4.911 1.00 92.50 88 ILE A N 1
ATOM 691 C CA . ILE A 1 88 ? 4.439 6.305 4.070 1.00 92.50 88 ILE A CA 1
ATOM 692 C C . ILE A 1 88 ? 3.876 5.174 4.939 1.00 92.50 88 ILE A C 1
ATOM 694 O O . ILE A 1 88 ? 2.767 4.703 4.683 1.00 92.50 88 ILE A O 1
ATOM 698 N N . GLN A 1 89 ? 4.580 4.771 5.998 1.00 95.25 89 GLN A N 1
ATOM 699 C CA . GLN A 1 89 ? 4.083 3.736 6.903 1.00 95.25 89 GLN A CA 1
ATOM 700 C C . GLN A 1 89 ? 2.860 4.199 7.705 1.00 95.25 89 GLN A C 1
ATOM 702 O O . GLN A 1 89 ? 1.882 3.457 7.794 1.00 95.25 89 GLN A O 1
ATOM 707 N N . ALA A 1 90 ? 2.862 5.429 8.236 1.00 95.81 90 ALA A N 1
ATOM 708 C CA . ALA A 1 90 ? 1.680 5.993 8.891 1.00 95.81 90 ALA A CA 1
ATOM 709 C C . ALA A 1 90 ? 0.481 6.018 7.934 1.00 95.81 90 ALA A C 1
ATOM 711 O O . ALA A 1 90 ? -0.632 5.649 8.309 1.00 95.81 90 ALA A O 1
ATOM 712 N N . ARG A 1 91 ? 0.714 6.364 6.661 1.00 97.25 91 ARG A N 1
ATOM 713 C CA . ARG A 1 91 ? -0.328 6.328 5.633 1.00 97.25 91 ARG A CA 1
ATOM 714 C C . ARG A 1 91 ? -0.866 4.918 5.387 1.00 97.25 91 ARG A C 1
ATOM 716 O O . ARG A 1 91 ? -2.072 4.779 5.213 1.00 97.25 91 ARG A O 1
ATOM 723 N N . ALA A 1 92 ? -0.021 3.887 5.382 1.00 98.31 92 ALA A N 1
ATOM 724 C CA . ALA A 1 92 ? -0.478 2.502 5.252 1.00 98.31 92 ALA A CA 1
ATOM 725 C C . ALA A 1 92 ? -1.422 2.112 6.401 1.00 98.31 92 ALA A C 1
ATOM 727 O O . ALA A 1 92 ? -2.498 1.573 6.150 1.00 98.31 92 ALA A O 1
ATOM 728 N N . TYR A 1 93 ? -1.079 2.473 7.643 1.00 98.38 93 TYR A N 1
ATOM 729 C CA . TYR A 1 93 ? -1.956 2.259 8.798 1.00 98.38 93 TYR A CA 1
ATOM 730 C C . TYR A 1 93 ? -3.277 3.024 8.687 1.00 98.38 93 TYR A C 1
ATOM 732 O O . TYR A 1 93 ? -4.334 2.455 8.948 1.00 98.38 93 TYR A O 1
ATOM 740 N N . SER A 1 94 ? -3.251 4.281 8.233 1.00 98.38 94 SER A N 1
ATOM 741 C CA . SER A 1 94 ? -4.482 5.042 7.994 1.00 98.38 94 SER A CA 1
ATOM 742 C C . SER A 1 94 ? -5.383 4.376 6.950 1.00 98.38 94 SER A C 1
ATOM 744 O O . SER A 1 94 ? -6.576 4.244 7.186 1.00 98.38 94 SER A O 1
ATOM 746 N N . LEU A 1 95 ? -4.820 3.876 5.846 1.00 98.69 95 LEU A N 1
ATOM 747 C CA . LEU A 1 95 ? -5.588 3.175 4.810 1.00 98.69 95 LEU A CA 1
ATOM 748 C C . LEU A 1 95 ? -6.148 1.826 5.298 1.00 98.69 95 LEU A C 1
ATOM 750 O O . LEU A 1 95 ? -7.244 1.435 4.902 1.00 98.69 95 LEU A O 1
ATOM 754 N N . ILE A 1 96 ? -5.436 1.123 6.185 1.00 98.88 96 ILE A N 1
ATOM 755 C CA . ILE A 1 96 ? -5.976 -0.055 6.884 1.00 98.88 96 ILE A CA 1
ATOM 756 C C . ILE A 1 96 ? -7.171 0.354 7.757 1.00 98.88 96 ILE A C 1
ATOM 758 O O . ILE A 1 96 ? -8.186 -0.343 7.765 1.00 98.88 96 ILE A O 1
ATOM 762 N N . GLY A 1 97 ? -7.067 1.484 8.462 1.00 98.69 97 GLY A N 1
ATOM 763 C CA . GLY A 1 97 ? -8.160 2.062 9.243 1.00 98.69 97 GLY A CA 1
ATOM 764 C C . GLY A 1 97 ? -9.385 2.377 8.387 1.00 98.69 97 GLY A C 1
ATOM 765 O O . GLY A 1 97 ? -10.485 1.944 8.727 1.00 98.69 97 GLY A O 1
ATOM 766 N N . ASP A 1 98 ? -9.180 3.021 7.236 1.00 98.81 98 ASP A N 1
ATOM 767 C CA . ASP A 1 98 ? -10.240 3.326 6.267 1.00 98.81 98 ASP A CA 1
ATOM 768 C C . ASP A 1 98 ? -10.934 2.041 5.787 1.00 98.81 98 ASP A C 1
ATOM 770 O O . ASP A 1 98 ? -12.159 1.939 5.805 1.00 98.81 98 ASP A O 1
ATOM 774 N N . ALA A 1 99 ? -10.168 1.006 5.435 1.00 98.88 99 ALA A N 1
ATOM 775 C CA . ALA A 1 99 ? -10.733 -0.274 5.018 1.00 98.88 99 ALA A CA 1
ATOM 776 C C . ALA A 1 99 ? -11.513 -0.980 6.145 1.00 98.88 99 ALA A C 1
ATOM 778 O O . ALA A 1 99 ? -12.573 -1.560 5.898 1.00 98.88 99 ALA A O 1
ATOM 779 N N . TYR A 1 100 ? -11.038 -0.929 7.395 1.00 98.88 100 TYR A N 1
ATOM 780 C CA . TYR A 1 100 ? -11.800 -1.452 8.533 1.00 98.88 100 TYR A CA 1
ATOM 781 C C . TYR A 1 100 ? -13.081 -0.656 8.793 1.00 98.88 100 TYR A C 1
ATOM 783 O O . TYR A 1 100 ? -14.107 -1.258 9.127 1.00 98.88 100 TYR A O 1
ATOM 791 N N . LEU A 1 101 ? -13.042 0.666 8.619 1.00 98.62 101 LEU A N 1
ATOM 792 C CA . LEU A 1 101 ? -14.194 1.545 8.781 1.00 98.62 101 LEU A CA 1
ATOM 793 C C . LEU A 1 101 ? -15.298 1.202 7.773 1.00 98.62 101 LEU A C 1
ATOM 795 O O . LEU A 1 101 ? -16.454 1.044 8.170 1.00 98.62 101 LEU A O 1
ATOM 799 N N . GLU A 1 102 ? -14.937 0.998 6.506 1.00 98.69 102 GLU A N 1
ATOM 800 C CA . GLU A 1 102 ? -15.869 0.576 5.450 1.00 98.69 102 GLU A CA 1
ATOM 801 C C . GLU A 1 102 ? -16.479 -0.808 5.730 1.00 98.69 102 GLU A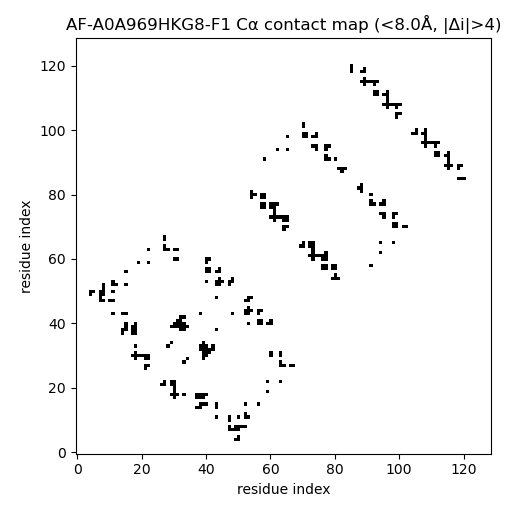 C 1
ATOM 803 O O . GLU A 1 102 ? -17.665 -1.053 5.494 1.00 98.69 102 GLU A O 1
ATOM 808 N N . LEU A 1 103 ? -15.708 -1.706 6.351 1.00 98.62 103 LEU A N 1
ATOM 809 C CA . LEU A 1 103 ? -16.194 -2.999 6.848 1.00 98.62 103 LEU A CA 1
ATOM 810 C C . LEU A 1 103 ? -16.995 -2.903 8.160 1.00 98.62 103 LEU A C 1
ATOM 812 O O . LEU A 1 103 ? -17.405 -3.938 8.693 1.00 98.62 103 LEU A O 1
ATOM 816 N N . LYS A 1 104 ? -17.216 -1.695 8.697 1.00 98.62 104 LYS A N 1
ATOM 817 C CA . LYS A 1 104 ? -17.880 -1.424 9.987 1.00 98.62 104 LYS A CA 1
ATOM 818 C C . LYS A 1 104 ? -17.198 -2.092 11.190 1.00 98.62 104 LYS A C 1
ATOM 820 O O . LYS A 1 104 ? -17.841 -2.366 12.201 1.00 98.62 104 LYS A O 1
ATOM 825 N N . LYS A 1 105 ? -15.893 -2.355 11.092 1.00 98.69 105 LYS A N 1
ATOM 826 C CA . LYS A 1 105 ? -15.045 -2.883 12.172 1.00 98.69 105 LYS A CA 1
ATOM 827 C C . LYS A 1 105 ? -14.412 -1.711 12.927 1.00 98.69 105 LYS A C 1
ATOM 829 O O . LYS A 1 105 ? -13.221 -1.441 12.783 1.00 98.69 105 LYS A O 1
ATOM 834 N N . TYR A 1 106 ? -15.229 -0.978 13.677 1.00 98.31 106 TYR A N 1
ATOM 835 C CA . TYR A 1 106 ? -14.859 0.326 14.236 1.00 98.31 106 TYR A CA 1
ATOM 836 C C . TYR A 1 106 ? -13.683 0.268 15.214 1.00 98.31 106 TYR A C 1
ATOM 838 O O . TYR A 1 106 ? -12.809 1.126 15.155 1.00 98.31 106 TYR A O 1
ATOM 846 N N . GLU A 1 107 ? -13.614 -0.755 16.064 1.00 98.50 107 GLU A N 1
ATOM 847 C CA . GLU A 1 107 ? -12.518 -0.929 17.022 1.00 98.50 107 GLU A CA 1
ATOM 848 C C . GLU A 1 107 ? -11.185 -1.136 16.292 1.00 98.50 107 GLU A C 1
ATOM 850 O O . GLU A 1 107 ? -10.213 -0.438 16.557 1.00 98.50 107 GLU A O 1
ATOM 855 N N . ALA A 1 108 ? -11.169 -2.012 15.282 1.00 98.44 108 ALA A N 1
ATOM 856 C CA . ALA A 1 108 ? -9.977 -2.255 14.472 1.00 98.44 108 ALA A CA 1
ATOM 857 C C . ALA A 1 108 ? -9.561 -1.021 13.650 1.00 98.44 108 ALA A C 1
ATOM 859 O O . ALA A 1 108 ? -8.370 -0.801 13.424 1.00 98.44 108 ALA A O 1
ATOM 860 N N . ALA A 1 109 ? -10.528 -0.210 13.207 1.00 98.62 109 ALA A N 1
ATOM 861 C CA . ALA A 1 109 ? -10.247 1.055 12.538 1.00 98.62 109 ALA A CA 1
ATOM 862 C C . ALA A 1 109 ? -9.567 2.051 13.491 1.00 98.62 109 ALA A C 1
ATOM 864 O O . ALA A 1 109 ? -8.548 2.639 13.132 1.00 98.62 109 ALA A O 1
ATOM 865 N N . ILE A 1 110 ? -10.087 2.196 14.716 1.00 98.38 110 ILE A N 1
ATOM 866 C CA . ILE A 1 110 ? -9.501 3.052 15.759 1.00 98.38 110 ILE A CA 1
ATOM 867 C C . ILE A 1 110 ? -8.064 2.623 16.061 1.00 98.38 110 ILE A C 1
ATOM 869 O O . ILE A 1 110 ? -7.177 3.475 16.055 1.00 98.38 110 ILE A O 1
ATOM 873 N N . ASP A 1 111 ? -7.821 1.325 16.255 1.00 97.75 111 ASP A N 1
ATOM 874 C CA . ASP A 1 111 ? -6.481 0.797 16.527 1.00 97.75 111 ASP A CA 1
ATOM 875 C C . ASP A 1 111 ? -5.503 1.129 15.387 1.00 97.75 111 ASP A C 1
ATOM 877 O O . ASP A 1 111 ? -4.378 1.572 15.626 1.00 97.75 111 ASP A O 1
ATOM 881 N N . ALA A 1 112 ? -5.933 0.974 14.131 1.00 97.88 112 ALA A N 1
ATOM 882 C CA . ALA A 1 112 ? -5.109 1.298 12.968 1.00 97.88 112 ALA A CA 1
ATOM 883 C C . ALA A 1 112 ? -4.815 2.807 12.862 1.00 97.88 112 ALA A C 1
ATOM 885 O O . ALA A 1 112 ? -3.686 3.205 12.571 1.00 97.88 112 ALA A O 1
ATOM 886 N N . TYR A 1 113 ? -5.790 3.673 13.152 1.00 97.88 113 TYR A N 1
ATOM 887 C CA . TYR A 1 113 ? -5.558 5.120 13.182 1.00 97.88 113 TYR A CA 1
ATOM 888 C C . TYR A 1 113 ? -4.643 5.550 14.334 1.00 97.88 113 TYR A C 1
ATOM 890 O O . TYR A 1 113 ? -3.826 6.452 14.149 1.00 97.88 113 TYR A O 1
ATOM 898 N N . GLN A 1 114 ? -4.733 4.900 15.497 1.00 95.81 114 GLN A N 1
ATOM 899 C CA . GLN A 1 114 ? -3.802 5.125 16.605 1.00 95.81 114 GLN A CA 1
ATOM 900 C C . GLN A 1 114 ? -2.382 4.725 16.211 1.00 95.81 114 GLN A C 1
ATOM 902 O O . GLN A 1 114 ? -1.467 5.529 16.360 1.00 95.81 114 GLN A O 1
ATOM 907 N N . GLN A 1 115 ? -2.205 3.555 15.586 1.00 94.12 115 GLN A N 1
ATOM 908 C CA . GLN A 1 115 ? -0.908 3.154 15.036 1.00 94.12 115 GLN A CA 1
ATOM 909 C C . GLN A 1 115 ? -0.365 4.193 14.051 1.00 94.12 115 GLN A C 1
ATOM 911 O O . GLN A 1 115 ? 0.803 4.553 14.140 1.00 94.12 115 GLN A O 1
ATOM 916 N N . ALA A 1 116 ? -1.198 4.729 13.154 1.00 93.88 116 ALA A N 1
ATOM 917 C CA . ALA A 1 116 ? -0.788 5.793 12.237 1.00 93.88 116 ALA A CA 1
ATOM 918 C C . ALA A 1 116 ? -0.340 7.073 12.966 1.00 93.88 116 ALA A C 1
ATOM 920 O O . ALA A 1 116 ? 0.659 7.685 12.587 1.00 93.88 116 ALA A O 1
ATOM 921 N N . ALA A 1 117 ? -1.076 7.485 14.002 1.00 91.19 117 ALA A N 1
ATOM 922 C CA . ALA A 1 117 ? -0.785 8.687 14.782 1.00 91.19 117 ALA A CA 1
ATOM 923 C C . ALA A 1 117 ? 0.493 8.548 15.623 1.00 91.19 117 ALA A C 1
ATOM 925 O O . ALA A 1 117 ? 1.255 9.513 15.732 1.00 91.19 117 ALA A O 1
ATOM 926 N N . ASP A 1 118 ? 0.732 7.353 16.161 1.00 88.75 118 ASP A N 1
ATOM 927 C CA . ASP A 1 118 ? 1.874 7.026 17.013 1.00 88.75 118 ASP A CA 1
ATOM 928 C C . ASP A 1 118 ? 3.132 6.680 16.208 1.00 88.75 118 ASP A C 1
ATOM 930 O O . ASP A 1 118 ? 4.241 6.769 16.736 1.00 88.75 118 ASP A O 1
ATOM 934 N N . TYR A 1 119 ? 3.000 6.358 14.912 1.00 82.31 119 TYR A N 1
ATOM 935 C CA . TYR A 1 119 ? 4.118 6.129 13.985 1.00 82.31 119 TYR A CA 1
ATOM 936 C C . TYR A 1 119 ? 4.810 7.444 13.568 1.00 82.31 119 TYR A C 1
ATOM 938 O O . TYR A 1 119 ? 5.047 7.738 12.394 1.00 82.31 119 TYR A O 1
ATOM 946 N N . LYS A 1 120 ? 5.114 8.285 14.559 1.00 68.81 120 LYS A N 1
ATOM 947 C CA . LYS A 1 120 ? 5.862 9.539 14.450 1.00 68.81 120 LYS A CA 1
ATOM 948 C C . LYS A 1 120 ? 7.364 9.291 14.640 1.00 68.81 120 LYS A C 1
ATOM 950 O O . LYS A 1 120 ? 7.767 8.329 15.289 1.00 68.81 120 LYS A O 1
ATOM 955 N N . PRO A 1 121 ? 8.222 10.211 14.163 1.00 54.31 121 PRO A N 1
ATOM 956 C CA . PRO A 1 121 ? 9.593 10.296 14.642 1.00 54.31 121 PRO A CA 1
ATOM 957 C C . PRO A 1 121 ? 9.564 10.775 16.093 1.00 54.31 121 PRO A C 1
ATOM 959 O O . PRO A 1 121 ? 9.194 11.917 16.379 1.00 54.31 121 PRO A O 1
ATOM 962 N N . ASN A 1 122 ? 9.964 9.913 17.018 1.00 49.12 122 ASN A N 1
ATOM 963 C CA . ASN A 1 122 ? 10.114 10.275 18.421 1.00 49.12 122 ASN A CA 1
ATOM 964 C C . ASN A 1 122 ? 11.282 11.269 18.568 1.00 49.12 122 ASN A C 1
ATOM 966 O O . ASN A 1 122 ? 12.435 10.847 18.569 1.00 49.12 122 ASN A O 1
ATOM 970 N N . ALA A 1 123 ? 10.976 12.573 18.678 1.00 47.19 123 ALA A N 1
ATOM 971 C CA . ALA A 1 123 ? 11.790 13.580 19.386 1.00 47.19 123 ALA A CA 1
ATOM 972 C C . ALA A 1 123 ? 11.091 14.948 19.602 1.00 47.19 123 ALA A C 1
ATOM 974 O O . ALA A 1 123 ? 11.472 15.659 20.524 1.00 47.19 123 ALA A O 1
ATOM 975 N N . PHE A 1 124 ? 10.092 15.351 18.800 1.00 48.00 124 PHE A N 1
ATOM 976 C CA . PHE A 1 124 ? 9.535 16.721 18.863 1.00 48.00 124 PHE A CA 1
ATOM 977 C C . PHE A 1 124 ? 8.021 16.801 18.578 1.00 48.00 124 PHE A C 1
ATOM 979 O O . PHE A 1 124 ? 7.596 17.448 17.624 1.00 48.00 124 PHE A O 1
ATOM 986 N N . SER A 1 125 ? 7.177 16.183 19.409 1.00 43.75 125 SER A N 1
ATOM 987 C CA . SER A 1 125 ? 5.748 16.541 19.450 1.00 43.75 125 SER A CA 1
ATOM 988 C C . SER A 1 125 ? 5.495 17.427 20.678 1.00 43.75 125 SER A C 1
ATOM 990 O O . SER A 1 125 ? 5.482 16.902 21.788 1.00 43.75 125 SER A O 1
ATOM 992 N N . PRO A 1 126 ? 5.321 18.756 20.540 1.00 40.19 126 PRO A N 1
ATOM 993 C CA . PRO A 1 126 ? 5.143 19.663 21.678 1.00 40.19 126 PRO A CA 1
ATOM 994 C C . PRO A 1 126 ? 3.703 19.692 22.227 1.00 40.19 126 PRO A C 1
ATOM 996 O O . PRO A 1 126 ? 3.299 20.685 22.816 1.00 40.19 126 PRO A O 1
ATOM 999 N N . LEU A 1 127 ? 2.914 18.628 22.042 1.00 43.50 127 LEU A N 1
ATOM 1000 C CA . LEU A 1 127 ? 1.549 18.522 22.588 1.00 43.50 127 LEU A CA 1
ATOM 1001 C C . LEU A 1 127 ? 1.429 17.538 23.762 1.00 43.50 127 LEU A C 1
ATOM 1003 O O . LEU A 1 127 ? 0.324 17.195 24.166 1.00 43.50 127 LEU A O 1
ATOM 1007 N N . ALA A 1 128 ? 2.550 17.116 24.347 1.00 41.59 128 ALA A N 1
ATOM 1008 C CA . ALA A 1 128 ? 2.551 16.524 25.680 1.00 41.59 128 ALA A CA 1
ATOM 1009 C C . ALA A 1 128 ? 2.784 17.618 26.736 1.00 41.59 128 ALA A C 1
ATOM 1011 O O . ALA A 1 128 ? 3.877 17.704 27.284 1.00 41.59 128 ALA A O 1
ATOM 1012 N N . THR A 1 129 ? 1.769 18.457 26.963 1.00 39.34 129 THR A N 1
ATOM 1013 C CA . THR A 1 129 ? 1.445 19.153 28.229 1.00 39.34 129 THR A CA 1
ATOM 1014 C C . THR A 1 129 ? 0.098 19.836 28.088 1.00 39.34 129 THR A C 1
ATOM 1016 O O . THR A 1 129 ? -0.062 20.574 27.091 1.00 39.34 129 THR A O 1
#

Foldseek 3Di:
DVVLLVVLQVVLVVLLPVLVVCVVVLVLCCQAANDPPGGHLVVSLVVRVSYPSNLVSLQSNLVSCVVVLVLVSSLVSLVSHDDPPLQSNLVSLQSNLVSCVSVVVNVSSVVSNVVSVVSDPPDDDPPPD

Sequence (129 aa):
TGSMANNQEREAQEAMFPAVYYLQSDSLQRAVEGDDNYPGFNEISEDYPLSKAANLSHFYTGVAYLKQGEYQKAIDKLKDFSSSDLLIQARAYSLIGDAYLELKKYEAAIDAYQQAADYKPNAFSPLAT

pLDDT: mean 92.1, std 14.25, range [39.34, 98.88]

Mean predicted aligned error: 5.13 Å

Radius of gyration: 16.03 Å; Cα contacts (8 Å, |Δi|>4): 195; chains: 1; bounding box: 42×31×51 Å

Solvent-accessible surface area (backbone atoms only — not comparable to full-atom values): 6549 Å² total; per-residue (Å²)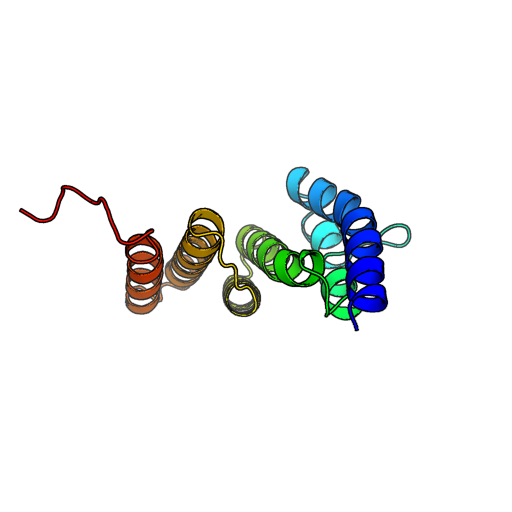: 117,69,71,59,36,54,48,32,30,55,53,31,51,62,49,43,50,63,17,51,51,26,47,75,68,69,36,38,65,42,13,33,70,22,56,100,88,44,54,6,24,56,5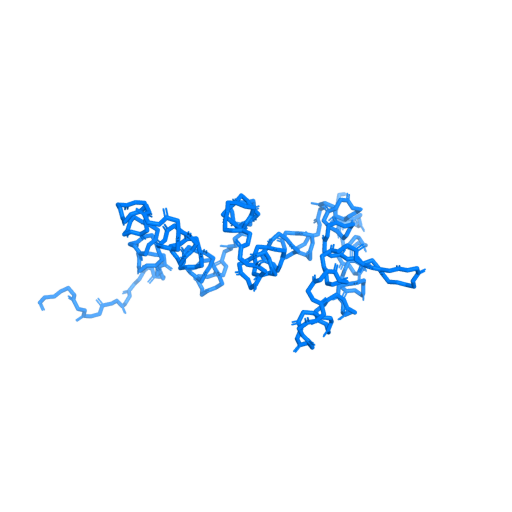4,40,30,67,79,17,66,74,14,70,47,14,40,48,19,27,41,51,38,10,54,37,26,47,76,70,69,40,27,69,61,12,37,56,28,30,66,70,31,81,58,90,50,44,68,62,38,18,48,39,29,38,52,38,12,53,28,27,44,76,70,67,37,55,69,63,12,52,53,24,40,48,51,21,68,67,42,56,81,92,84,79,74,91,76,86,121

Secondary structure (DSSP, 8-state):
-HHHHHHHHHHHHHHHHHHHHHHHTT-HHHHHH--SSS--HHHHHHH-TTSHHHHHHHHHHHHHHHHHT-HHHHHHHHHH---S-HHHHHHHHHHHHHHHHHTT-HHHHHHHHHHHHH-S-TT--TT--

Nearest PDB structures (foldseek):
  7v6p-assembly1_A-2  TM=7.564E-01  e=1.419E-02  Homo sapiens
  7v1k-assembly1_A-2  TM=6.122E-01  e=1.919E-02  Homo sapiens
  5l9t-assembly1_Y  TM=7.215E-01  e=8.786E-01  Homo sapiens